Protein 5SBQ (pdb70)

Solvent-accessible surface area: 7557 Å² total; per-residue (Å²): 128,87,8,40,0,49,4,36,36,19,22,14,1,0,6,10,0,30,17,68,53,182,85,30,0,15,86,53,4,0,47,14,0,0,99,2,13,92,8,85,18,0,58,41,111,54,0,109,97,0,30,81,70,33,3,53,15,56,58,55,0,6,0,106,60,57,19,0,4,0,15,60,111,84,63,81,154,6,7,69,78,91,78,22,22,53,66,32,130,120,54,159,95,72,81,18,0,0,0,0,34,41,82,109,18,61,108,93,107,19,71,93,43,18,94,68,1,69,64,21,88,129,9,91,1,58,1,7,1,12,8,201,106,43,72,154,68,61,58,132,0,14,3,25,82,68,135,136,20,103

Organism: Mus musculus (NCBI:txid10090)

Radius of gyration: 14.44 Å; Cα contacts (8 Å, |Δi|>4): 409; chains: 1; bounding box: 29×42×36 Å

Structure (mmCIF, N/CA/C/O backbone):
data_5SBQ
#
_entry.id   5SBQ
#
_cell.length_a   30.731
_cell.length_b   81.136
_cell.length_c   31.840
_cell.angle_alpha   90.000
_cell.angle_beta   117.770
_cell.angle_gamma   90.000
#
_symmetry.space_group_name_H-M   'P 1 21 1'
#
loop_
_entity.id
_entity.type
_entity.pdbx_description
1 polymer 'CD44 antigen'
2 non-polymer "N-phenyl-N'-pyridin-3-ylurea"
3 non-polymer 'TRIETHYLENE GLYCOL'
4 non-polymer 'DIMETHYL SULFOXIDE'
5 water water
#
loop_
_atom_site.group_PDB
_atom_site.id
_atom_site.type_symbol
_atom_site.label_atom_id
_atom_site.label_alt_id
_atom_site.label_comp_id
_atom_site.label_asym_id
_atom_site.label_entity_id
_atom_site.label_seq_id
_atom_site.pdbx_PDB_ins_code
_atom_site.Cartn_x
_atom_site.Cartn_y
_atom_site.Cartn_z
_atom_site.occupancy
_atom_site.B_iso_or_equiv
_atom_site.auth_seq_id
_atom_site.auth_comp_id
_atom_site.auth_asym_id
_atom_site.auth_atom_id
_atom_site.pdbx_PDB_model_num
ATOM 1 N N . ASN A 1 2 ? 17.625 14.898 4.061 1.00 20.12 24 ASN A N 1
ATOM 2 C CA . ASN A 1 2 ? 16.219 14.769 4.462 1.00 17.93 24 ASN A CA 1
ATOM 3 C C . ASN A 1 2 ? 15.568 13.863 3.446 1.00 16.78 24 ASN A C 1
ATOM 4 O O . ASN A 1 2 ? 15.091 14.332 2.414 1.00 15.79 24 ASN A O 1
ATOM 9 N N . GLN A 1 3 ? 15.603 12.556 3.722 1.00 15.69 25 GLN A N 1
ATOM 10 C CA . GLN A 1 3 ? 15.189 11.541 2.771 1.00 14.45 25 GLN A CA 1
ATOM 11 C C . GLN A 1 3 ? 14.330 10.491 3.413 1.00 13.77 25 GLN A C 1
ATOM 12 O O . GLN A 1 3 ? 14.585 10.092 4.544 1.00 14.97 25 GLN A O 1
ATOM 18 N N . ILE A 1 4 ? 13.338 10.022 2.658 1.00 11.71 26 ILE A N 1
ATOM 19 C CA . ILE A 1 4 ? 12.490 8.912 3.054 1.00 11.05 26 ILE A CA 1
ATOM 20 C C . ILE A 1 4 ? 12.461 7.950 1.887 1.00 10.09 26 ILE A C 1
ATOM 21 O O . ILE A 1 4 ? 12.189 8.360 0.756 1.00 10.15 26 ILE A O 1
ATOM 26 N N . ASP A 1 5 ? 12.684 6.661 2.167 1.00 10.09 27 ASP A N 1
ATOM 27 C CA . ASP A 1 5 ? 12.536 5.592 1.182 1.00 9.73 27 ASP A CA 1
ATOM 28 C C . ASP A 1 5 ? 11.238 4.891 1.477 1.00 8.61 27 ASP A C 1
ATOM 29 O O . ASP A 1 5 ? 10.954 4.535 2.628 1.00 8.86 27 ASP A O 1
ATOM 34 N N . LEU A 1 6 ? 10.473 4.661 0.434 1.00 7.55 28 LEU A N 1
ATOM 35 C CA . LEU A 1 6 ? 9.197 3.957 0.528 1.00 7.19 28 LEU A CA 1
ATOM 36 C C . LEU A 1 6 ? 9.267 2.769 -0.419 1.00 6.75 28 LEU A C 1
ATOM 37 O O . LEU A 1 6 ? 9.181 2.936 -1.648 1.00 6.92 28 LEU A O 1
ATOM 42 N N . ASN A 1 7 ? 9.478 1.566 0.145 1.00 6.42 29 ASN A N 1
ATOM 43 C CA . ASN A 1 7 ? 9.476 0.360 -0.668 1.00 6.23 29 ASN A CA 1
ATOM 44 C C . ASN A 1 7 ? 8.053 -0.057 -0.856 1.00 5.89 29 ASN A C 1
ATOM 45 O O . ASN A 1 7 ? 7.303 -0.222 0.113 1.00 6.29 29 ASN A O 1
ATOM 50 N N . VAL A 1 8 ? 7.680 -0.280 -2.112 1.00 5.61 30 VAL A N 1
ATOM 51 C CA . VAL A 1 8 ? 6.305 -0.630 -2.467 1.00 5.82 30 VAL A CA 1
ATOM 52 C C . VAL A 1 8 ? 6.267 -1.940 -3.229 1.00 5.69 30 VAL A C 1
ATOM 53 O O . VAL A 1 8 ? 7.259 -2.329 -3.847 1.00 5.88 30 VAL A O 1
ATOM 57 N N . THR A 1 9 ? 5.103 -2.563 -3.248 1.00 5.88 31 THR A N 1
ATOM 58 C CA . THR A 1 9 ? 4.902 -3.817 -3.945 1.00 5.89 31 THR A CA 1
ATOM 59 C C . THR A 1 9 ? 3.993 -3.672 -5.135 1.00 5.85 31 THR A C 1
ATOM 60 O O . THR A 1 9 ? 3.385 -2.626 -5.389 1.00 5.76 31 THR A O 1
ATOM 64 N N . CYS A 1 10 ? 3.801 -4.806 -5.837 1.00 5.91 32 CYS A N 1
ATOM 65 C CA . CYS A 1 10 ? 2.669 -5.048 -6.715 1.00 5.86 32 CYS A CA 1
ATOM 66 C C . CYS A 1 10 ? 1.389 -4.608 -6.008 1.00 5.79 32 CYS A C 1
ATOM 67 O O . CYS A 1 10 ? 1.298 -4.675 -4.757 1.00 6.00 32 CYS A O 1
ATOM 70 N N . ARG A 1 11 ? 0.403 -4.240 -6.792 1.00 5.74 33 ARG A N 1
ATOM 71 C CA . ARG A 1 11 ? -0.940 -4.018 -6.304 1.00 5.92 33 ARG A CA 1
ATOM 72 C C . ARG A 1 11 ? -1.758 -5.239 -6.649 1.00 6.11 33 ARG A C 1
ATOM 73 O O . ARG A 1 11 ? -1.680 -5.748 -7.771 1.00 7.33 33 ARG A O 1
ATOM 81 N N . TYR A 1 12 ? -2.621 -5.662 -5.737 1.00 5.85 34 TYR A N 1
ATOM 82 C CA . TYR A 1 12 ? -3.541 -6.779 -5.947 1.00 5.94 34 TYR A CA 1
ATOM 83 C C . TYR A 1 12 ? -4.901 -6.271 -5.638 1.00 5.66 34 TYR A C 1
ATOM 84 O O . TYR A 1 12 ? -5.180 -5.867 -4.489 1.00 5.43 34 TYR A O 1
ATOM 93 N N . ALA A 1 13 ? -5.768 -6.163 -6.659 1.00 5.69 35 ALA A N 1
ATOM 94 C CA . ALA A 1 13 ? -7.071 -5.534 -6.447 1.00 5.60 35 ALA A CA 1
ATOM 95 C C . ALA A 1 13 ? -6.921 -4.175 -5.728 1.00 5.34 35 ALA A C 1
ATOM 96 O O . ALA A 1 13 ? -7.727 -3.824 -4.880 1.00 5.26 35 ALA A O 1
ATOM 98 N N . GLY A 1 14 ? -5.900 -3.432 -6.142 1.00 5.31 36 GLY A N 1
ATOM 99 C CA . GLY A 1 14 ? -5.636 -2.097 -5.623 1.00 5.46 36 GLY A CA 1
ATOM 100 C C . GLY A 1 14 ? -4.874 -2.018 -4.322 1.00 5.19 36 GLY A C 1
ATOM 101 O O . GLY A 1 14 ? -4.486 -0.915 -3.931 1.00 5.54 36 GLY A O 1
ATOM 102 N N . VAL A 1 15 ? -4.653 -3.143 -3.646 1.00 5.09 37 VAL A N 1
ATOM 103 C CA . VAL A 1 15 ? -3.968 -3.127 -2.364 1.00 5.23 37 VAL A CA 1
ATOM 104 C C . VAL A 1 15 ? -2.486 -3.360 -2.572 1.00 5.37 37 VAL A C 1
ATOM 105 O O . VAL A 1 15 ? -2.072 -4.272 -3.311 1.00 5.43 37 VAL A O 1
ATOM 109 N N . PHE A 1 16 ? -1.666 -2.583 -1.866 1.00 5.38 38 PHE A N 1
ATOM 110 C CA . PHE A 1 16 ? -0.236 -2.753 -1.916 1.00 5.32 38 PHE A CA 1
ATOM 111 C C . PHE A 1 16 ? 0.338 -2.482 -0.546 1.00 5.25 38 PHE A C 1
ATOM 112 O O . PHE A 1 16 ? -0.313 -1.920 0.345 1.00 5.58 38 PHE A O 1
ATOM 120 N N . HIS A 1 17 ? 1.589 -2.903 -0.368 1.00 5.25 39 HIS A N 1
ATOM 121 C CA . HIS A 1 17 ? 2.323 -2.758 0.880 1.00 5.51 39 HIS A CA 1
ATOM 122 C C . HIS A 1 17 ? 3.374 -1.663 0.693 1.00 5.60 39 HIS A C 1
ATOM 123 O O . HIS A 1 17 ? 4.052 -1.589 -0.342 1.00 5.65 39 HIS A O 1
ATOM 130 N N . VAL A 1 18 ? 3.579 -0.870 1.762 1.00 5.89 40 VAL A N 1
ATOM 131 C CA . VAL A 1 18 ? 4.569 0.189 1.787 1.00 6.44 40 VAL A CA 1
ATOM 132 C C . VAL A 1 18 ? 5.360 0.039 3.073 1.00 6.52 40 VAL A C 1
ATOM 133 O O . VAL A 1 18 ? 4.789 0.035 4.172 1.00 6.84 40 VAL A O 1
ATOM 137 N N . GLU A 1 19 ? 6.682 -0.063 2.933 1.00 6.93 41 GLU A N 1
ATOM 138 C CA . GLU A 1 19 ? 7.602 -0.127 4.037 1.00 7.58 41 GLU A CA 1
ATOM 139 C C . GLU A 1 19 ? 8.449 1.126 3.973 1.00 7.65 41 GLU A C 1
ATOM 140 O O . GLU A 1 19 ? 9.047 1.428 2.936 1.00 8.17 41 GLU A O 1
ATOM 146 N N . LYS A 1 20 ? 8.546 1.841 5.095 1.00 8.03 42 LYS A N 1
ATOM 147 C CA A LYS A 1 20 ? 9.295 3.089 5.146 0.65 8.33 42 LYS A CA 1
ATOM 148 C CA B LYS A 1 20 ? 9.305 3.076 5.129 0.35 8.40 42 LYS A CA 1
ATOM 149 C C . LYS A 1 20 ? 10.666 2.875 5.738 1.00 8.58 42 LYS A C 1
ATOM 150 O O . LYS A 1 20 ? 10.798 2.338 6.854 1.00 8.90 42 LYS A O 1
ATOM 161 N N . ASN A 1 21 ? 11.684 3.307 5.003 1.00 9.39 43 ASN A N 1
ATOM 162 C CA . ASN A 1 21 ? 13.055 3.277 5.489 1.00 10.38 43 ASN A CA 1
ATOM 163 C C . ASN A 1 21 ? 13.527 1.922 5.950 1.00 10.63 43 ASN A C 1
ATOM 164 O O . ASN A 1 21 ? 14.376 1.825 6.821 1.00 11.89 43 ASN A O 1
ATOM 169 N N . GLY A 1 22 ? 13.031 0.879 5.322 1.00 10.84 44 GLY A N 1
ATOM 170 C CA . GLY A 1 22 ? 13.491 -0.477 5.576 1.00 11.46 44 GLY A CA 1
ATOM 171 C C . GLY A 1 22 ? 13.328 -0.969 7.002 1.00 11.15 44 GLY A C 1
ATOM 172 O O . GLY A 1 22 ? 14.015 -1.906 7.420 1.00 12.38 44 GLY A O 1
ATOM 173 N N . ARG A 1 23 ? 12.397 -0.384 7.758 1.00 10.74 45 ARG A N 1
ATOM 174 C CA . ARG A 1 23 ? 12.147 -0.764 9.155 1.00 10.76 45 ARG A CA 1
ATOM 175 C C . ARG A 1 23 ? 10.692 -0.548 9.437 1.00 9.51 45 ARG A C 1
ATOM 176 O O . ARG A 1 23 ? 10.074 0.298 8.796 1.00 9.31 45 ARG A O 1
ATOM 184 N N . TYR A 1 24 ? 10.129 -1.234 10.443 1.00 8.33 46 TYR A N 1
ATOM 185 C CA . TYR A 1 24 ? 8.778 -0.899 10.929 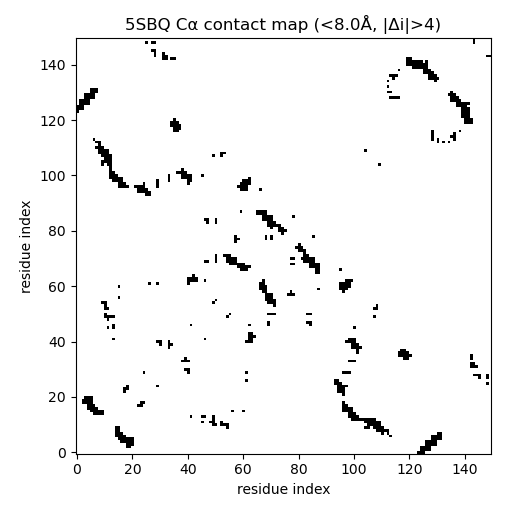1.00 7.94 46 TYR A CA 1
ATOM 186 C C . TYR A 1 24 ? 8.860 0.501 11.522 1.00 8.28 46 TYR A C 1
ATOM 187 O O . TYR A 1 24 ? 9.606 0.700 12.494 1.00 10.04 46 TYR A O 1
ATOM 196 N N . SER A 1 25 ? 8.253 1.475 10.880 1.00 8.13 47 SER A N 1
ATOM 197 C CA . SER A 1 25 ? 8.491 2.860 11.295 1.00 8.08 47 SER A CA 1
ATOM 198 C C . SER A 1 25 ? 7.352 3.789 11.074 1.00 7.49 47 SER A C 1
ATOM 199 O O . SER A 1 25 ? 7.537 4.997 11.146 1.00 7.54 47 SER A O 1
ATOM 202 N N . ILE A 1 26 ? 6.154 3.252 10.765 1.00 7.03 48 ILE A N 1
ATOM 203 C CA . ILE A 1 26 ? 5.021 4.088 10.437 1.00 7.32 48 ILE A CA 1
ATOM 204 C C . ILE A 1 26 ? 4.000 4.019 11.556 1.00 7.06 48 ILE A C 1
ATOM 205 O O . ILE A 1 26 ? 3.667 2.924 11.996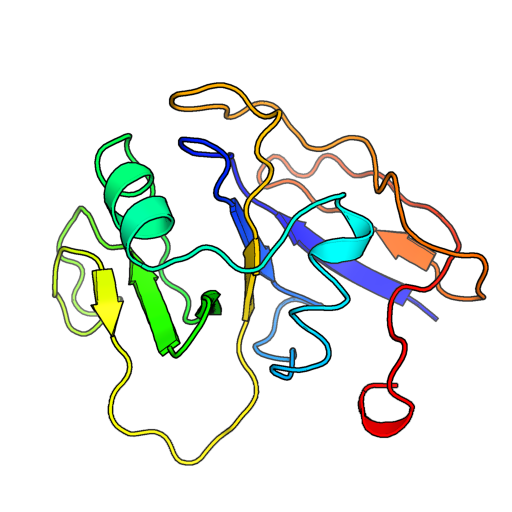 1.00 6.96 48 ILE A O 1
ATOM 210 N N . SER A 1 27 ? 3.502 5.157 12.009 1.00 7.45 49 SER A N 1
ATOM 211 C CA . SER A 1 27 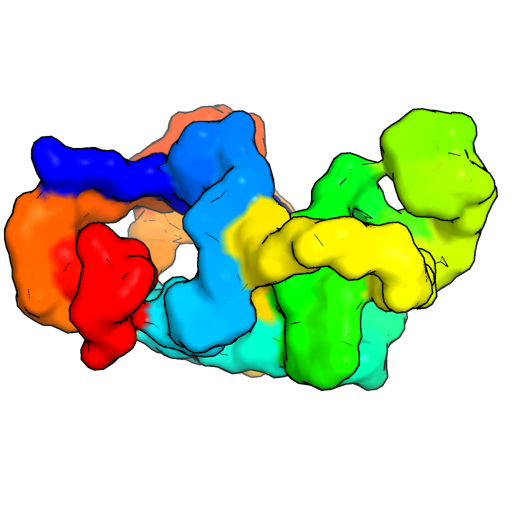? 2.410 5.181 12.958 1.00 7.79 49 SER A CA 1
ATOM 212 C C . SER A 1 27 ? 1.096 5.087 12.227 1.00 7.73 49 SER A C 1
ATOM 213 O O . SER A 1 27 ? 1.050 5.328 11.023 1.00 7.69 49 SER A O 1
ATOM 216 N N . ARG A 1 28 ? -0.019 4.830 12.935 1.00 8.37 50 ARG A N 1
ATOM 217 C CA . ARG A 1 28 ? -1.308 4.780 12.252 1.00 8.84 50 ARG A CA 1
ATOM 218 C C . ARG A 1 28 ? -1.649 6.110 11.572 1.00 9.18 50 ARG A C 1
ATOM 219 O O . ARG A 1 28 ? -2.149 6.098 10.448 1.00 9.47 50 ARG A O 1
ATOM 227 N N . THR A 1 29 ? -1.353 7.243 12.227 1.00 9.53 51 THR A N 1
ATOM 228 C CA . THR A 1 29 ? -1.637 8.543 11.578 1.00 9.99 51 THR A CA 1
ATOM 229 C C . THR A 1 29 ? -0.786 8.756 10.374 1.00 9.45 51 THR A C 1
ATOM 230 O O . THR A 1 29 ? -1.291 9.222 9.348 1.00 9.82 51 THR A O 1
ATOM 234 N N . GLU A 1 30 ? 0.484 8.392 10.454 1.00 8.90 52 GLU A N 1
ATOM 235 C CA A GLU A 1 30 ? 1.372 8.542 9.293 0.60 8.75 52 GLU A CA 1
ATOM 236 C CA B GLU A 1 30 ? 1.351 8.549 9.305 0.40 8.80 52 GLU A CA 1
ATOM 237 C C . GLU A 1 30 ? 0.915 7.647 8.163 1.00 8.59 52 GLU A C 1
ATOM 238 O O . GLU A 1 30 ? 1.008 8.031 7.003 1.00 9.07 52 GLU A O 1
ATOM 249 N N . ALA A 1 31 ? 0.426 6.454 8.481 1.00 8.31 53 ALA A N 1
ATOM 250 C CA . ALA A 1 31 ? -0.016 5.515 7.475 1.00 7.98 53 ALA A CA 1
ATOM 251 C C . ALA A 1 31 ? -1.138 6.076 6.645 1.00 7.75 53 ALA A C 1
ATOM 252 O O . ALA A 1 31 ? -1.107 5.992 5.416 1.00 7.59 53 ALA A O 1
ATOM 254 N N . ALA A 1 32 ? -2.129 6.685 7.296 1.00 8.10 54 ALA A N 1
ATOM 255 C CA . ALA A 1 32 ? -3.236 7.270 6.546 1.00 8.29 54 ALA A CA 1
ATOM 256 C C . ALA A 1 32 ? -2.736 8.387 5.629 1.00 8.20 54 ALA A C 1
ATOM 257 O O . ALA A 1 32 ? -3.152 8.483 4.482 1.00 8.40 54 ALA A O 1
ATOM 259 N N . ASP A 1 33 ? -1.827 9.206 6.139 1.00 8.23 55 ASP A N 1
ATOM 260 C CA . ASP A 1 33 ? -1.271 10.291 5.335 1.00 8.08 55 ASP A CA 1
ATOM 261 C C . ASP A 1 33 ? -0.440 9.765 4.182 1.00 7.54 55 ASP A C 1
ATOM 262 O O . ASP A 1 33 ? -0.479 10.308 3.077 1.00 7.58 55 ASP A O 1
ATOM 267 N N . LEU A 1 34 ? 0.306 8.695 4.420 1.00 7.17 56 LEU A N 1
ATOM 268 C CA A LEU A 1 34 ? 1.134 8.103 3.385 0.55 7.15 56 LEU A CA 1
ATOM 269 C CA B LEU A 1 34 ? 1.148 8.083 3.395 0.45 7.21 56 LEU A CA 1
ATOM 270 C C . LEU A 1 34 ? 0.269 7.548 2.273 1.00 7.00 56 LEU A C 1
ATOM 271 O O . LEU A 1 34 ? 0.499 7.841 1.099 1.00 6.84 56 LEU A O 1
ATOM 280 N N . CYS A 1 35 ? -0.790 6.798 2.634 1.00 6.85 57 CYS A N 1
ATOM 281 C CA . CYS A 1 35 ? -1.671 6.292 1.584 1.00 7.09 57 CYS A CA 1
ATOM 282 C C . CYS A 1 35 ? -2.302 7.439 0.822 1.00 7.32 57 CYS A C 1
ATOM 283 O O . CYS A 1 35 ? -2.419 7.365 -0.395 1.00 7.17 57 CYS A O 1
ATOM 286 N N . GLN A 1 36 ? -2.662 8.518 1.510 1.00 7.98 58 GLN A N 1
ATOM 287 C CA . GLN A 1 36 ? -3.256 9.675 0.821 1.00 8.62 58 GLN A CA 1
ATOM 288 C C . GLN A 1 36 ? -2.320 10.254 -0.228 1.00 8.27 58 GLN A C 1
ATOM 289 O O . GLN A 1 36 ? -2.785 10.668 -1.287 1.00 8.32 58 GLN A O 1
ATOM 295 N N . ALA A 1 37 ? -1.007 10.190 0.010 1.00 8.02 59 ALA A N 1
ATOM 296 C CA . ALA A 1 37 ? -0.043 10.666 -0.987 1.00 8.26 59 ALA A CA 1
ATOM 297 C C . ALA A 1 37 ? -0.045 9.824 -2.259 1.00 8.04 59 ALA A C 1
ATOM 298 O O . ALA A 1 37 ? 0.353 10.289 -3.330 1.00 8.03 59 ALA A O 1
ATOM 300 N N . PHE A 1 38 ? -0.501 8.566 -2.152 1.00 7.86 60 PHE A N 1
ATOM 301 C CA . PHE A 1 38 ? -0.692 7.694 -3.313 1.00 8.30 60 PHE A CA 1
ATOM 302 C C . PHE A 1 38 ? -2.150 7.736 -3.796 1.00 8.30 60 PHE A C 1
ATOM 303 O O . PHE A 1 38 ? -2.594 6.805 -4.480 1.00 8.40 60 PHE A O 1
ATOM 311 N N . ASN A 1 39 ? -2.927 8.773 -3.429 1.00 8.75 61 ASN A N 1
ATOM 312 C CA . ASN A 1 39 ? -4.360 8.828 -3.771 1.00 9.19 61 ASN A CA 1
ATOM 313 C C . ASN A 1 39 ? -5.078 7.541 -3.331 1.00 8.75 61 ASN A C 1
ATOM 314 O O . ASN A 1 39 ? -5.931 7.008 -4.039 1.00 9.91 61 ASN A O 1
ATOM 319 N N . SER A 1 40 ? -4.663 7.035 -2.169 1.00 7.87 62 SER A N 1
ATOM 320 C CA . SER A 1 40 ? -5.090 5.767 -1.639 1.00 7.59 62 SER A CA 1
ATOM 321 C C . SER A 1 40 ? -5.556 5.913 -0.215 1.00 7.53 62 SER A C 1
ATOM 322 O O . SER A 1 40 ? -5.396 6.964 0.412 1.00 8.05 62 SER A O 1
ATOM 325 N N . THR A 1 41 ? -6.165 4.851 0.286 1.00 7.24 63 THR A N 1
ATOM 326 C CA . THR A 1 41 ? -6.651 4.816 1.650 1.00 7.47 63 THR A CA 1
ATOM 327 C C . THR A 1 41 ? -6.149 3.574 2.316 1.00 7.24 63 THR A C 1
ATOM 328 O O . THR A 1 41 ? -5.685 2.632 1.659 1.00 7.60 63 THR A O 1
ATOM 332 N N . LEU A 1 42 ? -6.262 3.499 3.653 1.00 7.13 64 LEU A N 1
ATOM 333 C CA A LEU A 1 42 ? -5.952 2.236 4.319 0.70 7.03 64 LEU A CA 1
ATOM 334 C CA B LEU A 1 42 ? -5.969 2.247 4.354 0.30 6.95 64 LEU A CA 1
ATOM 335 C C . LEU A 1 42 ? -7.020 1.233 3.874 1.00 6.82 64 LEU A C 1
ATOM 336 O O . LEU A 1 42 ? -8.202 1.554 3.874 1.00 7.09 64 LEU A O 1
ATOM 345 N N . PRO A 1 43 ? -6.624 0.032 3.439 1.00 6.35 65 PRO A N 1
ATOM 346 C CA . PRO A 1 43 ? -7.622 -0.939 2.978 1.00 6.29 65 PRO A CA 1
ATOM 347 C C . PRO A 1 43 ? -8.592 -1.316 4.059 1.00 6.13 65 PRO A C 1
ATOM 348 O O . PRO A 1 43 ? -8.195 -1.414 5.229 1.00 6.50 65 PRO A O 1
ATOM 352 N N . THR A 1 44 ? -9.825 -1.603 3.683 1.00 6.13 66 THR A N 1
ATOM 353 C CA . THR A 1 44 ? -10.723 -2.271 4.608 1.00 6.35 66 THR A CA 1
ATOM 354 C C . THR A 1 44 ? -10.304 -3.732 4.663 1.00 6.22 66 THR A C 1
ATOM 355 O O . THR A 1 44 ? -9.559 -4.241 3.794 1.00 6.04 66 THR A O 1
ATOM 359 N N . MET A 1 45 ? -10.800 -4.455 5.673 1.00 6.45 67 MET A N 1
ATOM 360 C CA . MET A 1 45 ? -10.558 -5.882 5.756 1.00 6.76 67 MET A CA 1
ATOM 361 C C . MET A 1 45 ? -11.101 -6.579 4.510 1.00 6.68 67 MET A C 1
ATOM 362 O O . MET A 1 45 ? -10.428 -7.443 3.969 1.00 6.62 67 MET A O 1
ATOM 367 N N . ASP A 1 46 ? -12.291 -6.187 4.039 1.00 6.83 68 ASP A N 1
ATOM 368 C CA . ASP A 1 46 ? -12.831 -6.812 2.829 1.00 7.24 68 ASP A CA 1
ATOM 369 C C . ASP A 1 46 ? -11.928 -6.565 1.622 1.00 6.57 68 ASP A C 1
ATOM 370 O O . ASP A 1 46 ? -11.681 -7.479 0.817 1.00 6.56 68 ASP A O 1
ATOM 375 N N . GLN A 1 47 ? -11.405 -5.343 1.484 1.00 6.21 69 GLN A N 1
ATOM 376 C CA . GLN A 1 47 ? -10.497 -5.053 0.370 1.00 5.75 69 GLN A CA 1
ATOM 377 C C . GLN A 1 47 ? -9.243 -5.912 0.462 1.00 5.46 69 GLN A C 1
ATOM 378 O O . GLN A 1 47 ? -8.778 -6.445 -0.542 1.00 5.49 69 GLN A O 1
ATOM 384 N N . MET A 1 48 ? -8.704 -6.060 1.671 1.00 5.43 70 MET A N 1
ATOM 385 C CA . MET A 1 48 ? -7.501 -6.856 1.870 1.00 5.59 70 MET A CA 1
ATOM 386 C C . MET A 1 48 ? -7.793 -8.320 1.575 1.00 5.66 70 MET A C 1
ATOM 387 O O . MET A 1 48 ? -6.968 -8.998 0.973 1.00 5.72 70 MET A O 1
ATOM 392 N N . LYS A 1 49 ? -8.945 -8.826 2.028 1.00 5.85 71 LYS A N 1
ATOM 393 C CA . LYS A 1 49 ? -9.285 -10.228 1.732 1.00 6.19 71 LYS A CA 1
ATOM 394 C C . LYS A 1 49 ? -9.384 -10.463 0.228 1.00 6.02 71 LYS A C 1
ATOM 395 O O . LYS A 1 49 ? -8.917 -11.498 -0.266 1.00 5.95 71 LYS A O 1
ATOM 401 N N . LEU A 1 50 ? -9.942 -9.503 -0.512 1.00 5.97 72 LEU A N 1
ATOM 402 C CA . LEU A 1 50 ? -10.012 -9.687 -1.956 1.00 6.11 72 LEU A CA 1
ATOM 403 C C . LEU A 1 50 ? -8.623 -9.678 -2.563 1.00 5.99 72 LEU A C 1
ATOM 404 O O . LEU A 1 50 ? -8.295 -10.515 -3.419 1.00 6.12 72 LEU A O 1
ATOM 409 N N . ALA A 1 51 ? -7.758 -8.765 -2.082 1.00 5.70 73 ALA A N 1
ATOM 410 C CA . ALA A 1 51 ? -6.378 -8.716 -2.590 1.00 5.87 73 ALA A CA 1
ATOM 411 C C . ALA A 1 51 ? -5.662 -10.038 -2.350 1.00 6.02 73 ALA A C 1
ATOM 412 O O . ALA A 1 51 ? -4.972 -10.567 -3.231 1.00 5.94 73 ALA A O 1
ATOM 414 N N . LEU A 1 52 ? -5.803 -10.590 -1.137 1.00 6.19 74 LEU A N 1
ATOM 415 C CA A LEU A 1 52 ? -5.240 -11.887 -0.787 0.60 6.32 74 LEU A CA 1
ATOM 416 C CA B LEU A 1 52 ? -5.203 -11.882 -0.826 0.40 6.49 74 LEU A CA 1
ATOM 417 C C . LEU A 1 52 ? -5.690 -12.948 -1.802 1.00 6.42 74 LEU A C 1
ATOM 418 O O . LEU A 1 52 ? -4.880 -13.719 -2.318 1.00 6.58 74 LEU A O 1
ATOM 427 N N . SER A 1 53 ? -6.986 -12.933 -2.109 1.00 6.66 75 SER A N 1
ATOM 428 C CA . SER A 1 53 ? -7.522 -13.932 -3.043 1.00 7.28 75 SER A CA 1
ATOM 429 C C . SER A 1 53 ? -6.947 -13.826 -4.440 1.00 7.52 75 SER A C 1
ATOM 430 O O . SER A 1 53 ? -7.006 -14.802 -5.195 1.00 8.52 75 SER A O 1
ATOM 433 N N . LYS A 1 54 ? -6.459 -12.643 -4.801 1.00 7.46 76 LYS A N 1
ATOM 434 C CA . LYS A 1 54 ? -5.856 -12.419 -6.109 1.00 7.74 76 LYS A CA 1
ATOM 435 C C . LYS A 1 54 ? -4.363 -12.751 -6.139 1.00 7.49 76 LYS A C 1
ATOM 436 O O . LYS A 1 54 ? -3.740 -12.636 -7.197 1.00 7.98 76 LYS A O 1
ATOM 442 N N . GLY A 1 55 ? -3.769 -13.083 -4.993 1.00 7.34 77 GLY A N 1
ATOM 443 C CA . GLY A 1 55 ? -2.364 -13.468 -4.966 1.00 7.37 77 GLY A CA 1
ATOM 444 C C . GLY A 1 55 ? -1.479 -12.651 -4.048 1.00 7.06 77 GLY A C 1
ATOM 445 O O . GLY A 1 55 ? -0.271 -12.834 -4.058 1.00 7.66 77 GLY A O 1
ATOM 446 N N . PHE A 1 56 ? -2.037 -11.740 -3.241 1.00 6.77 78 PHE A N 1
ATOM 447 C CA . PHE A 1 56 ? -1.230 -10.885 -2.374 1.00 6.53 78 PHE A CA 1
ATOM 448 C C . PHE A 1 56 ? -0.819 -11.576 -1.097 1.00 6.29 78 PHE A C 1
ATOM 449 O O . PHE A 1 56 ? -1.670 -12.006 -0.312 1.00 6.39 78 PHE A O 1
ATOM 457 N N . GLU A 1 57 ? 0.482 -11.582 -0.829 1.00 6.52 79 GLU A N 1
ATOM 458 C CA . GLU A 1 57 ? 0.989 -11.969 0.469 1.00 6.66 79 GLU A CA 1
ATOM 459 C C . GLU A 1 57 ? 2.239 -11.200 0.747 1.00 6.38 79 GLU A C 1
ATOM 460 O O . GLU A 1 57 ? 2.971 -10.799 -0.147 1.00 6.66 79 GLU A O 1
ATOM 466 N N . THR A 1 58 ? 2.471 -10.930 2.028 1.00 6.12 80 THR A N 1
ATOM 467 C CA . THR A 1 58 ? 3.719 -10.329 2.480 1.00 6.10 80 THR A CA 1
ATOM 468 C C . THR A 1 58 ? 4.189 -11.097 3.714 1.00 6.13 80 THR A C 1
ATOM 469 O O . THR A 1 58 ? 3.477 -11.955 4.239 1.00 6.10 80 THR A O 1
ATOM 473 N N . CYS A 1 59 ? 5.356 -10.715 4.230 1.00 6.43 81 CYS A N 1
ATOM 474 C CA . CYS A 1 59 ? 5.827 -11.215 5.489 1.00 6.92 81 CYS A CA 1
ATOM 475 C C . CYS A 1 59 ? 6.077 -10.072 6.466 1.00 7.00 81 CYS A C 1
ATOM 476 O O . CYS A 1 59 ? 6.998 -10.112 7.260 1.00 7.73 81 CYS A O 1
ATOM 479 N N . ARG A 1 60 ? 5.228 -9.051 6.407 1.00 6.82 82 ARG A N 1
ATOM 480 C CA . ARG A 1 60 ? 5.388 -7.861 7.220 1.00 6.86 82 ARG A CA 1
ATOM 481 C C . ARG A 1 60 ? 4.064 -7.359 7.747 1.00 6.43 82 ARG A C 1
ATOM 482 O O . ARG A 1 60 ? 3.070 -7.315 7.022 1.00 6.85 82 ARG A O 1
ATOM 490 N N . TYR A 1 61 ? 4.076 -6.970 9.025 1.00 6.11 83 TYR A N 1
ATOM 491 C CA . TYR A 1 61 ? 2.906 -6.359 9.619 1.00 6.16 83 TYR A CA 1
ATOM 492 C C . TYR A 1 61 ? 2.676 -4.984 9.022 1.00 5.79 83 TYR A C 1
ATOM 493 O O . TYR A 1 61 ? 3.605 -4.179 8.916 1.00 6.18 83 TYR A O 1
ATOM 502 N N . GLY A 1 62 ? 1.419 -4.696 8.729 1.00 5.57 84 GLY A N 1
ATOM 503 C CA . GLY A 1 62 ? 1.089 -3.361 8.266 1.00 5.49 84 GLY A CA 1
ATOM 504 C C . GLY A 1 62 ? -0.324 -2.994 8.597 1.00 5.42 84 GLY A C 1
ATOM 505 O O . GLY A 1 62 ? -1.209 -3.861 8.706 1.00 5.37 84 GLY A O 1
ATOM 506 N N . PHE A 1 63 ? -0.565 -1.687 8.705 1.00 5.34 85 PHE A N 1
ATOM 507 C CA . PHE A 1 63 ? -1.916 -1.226 8.980 1.00 5.65 85 PHE A CA 1
ATOM 508 C C . PHE A 1 63 ? -2.852 -1.485 7.811 1.00 5.62 85 PHE A C 1
ATOM 509 O O . PHE A 1 63 ? -2.521 -1.281 6.638 1.00 5.56 85 PHE A O 1
ATOM 517 N N . ILE A 1 64 ? -4.065 -1.845 8.183 1.00 5.68 86 ILE A N 1
ATOM 518 C CA . ILE A 1 64 ? -5.230 -1.667 7.364 1.00 5.94 86 ILE A CA 1
ATOM 519 C C . ILE A 1 64 ? -6.178 -0.816 8.227 1.00 6.17 86 ILE A C 1
ATOM 520 O O . ILE A 1 64 ? -5.810 -0.410 9.356 1.00 6.43 86 ILE A O 1
ATOM 525 N N . GLU A 1 65 ? -7.376 -0.532 7.744 1.00 6.76 87 GLU A N 1
ATOM 526 C CA A GLU A 1 65 ? -8.370 0.152 8.545 0.50 7.15 87 GLU A CA 1
ATOM 527 C CA B GLU A 1 65 ? -8.330 0.169 8.580 0.50 7.15 87 GLU A CA 1
ATOM 528 C C . GLU A 1 65 ? -8.733 -0.769 9.728 1.00 7.25 87 GLU A C 1
ATOM 529 O O . GLU A 1 65 ? -9.184 -1.882 9.490 1.00 8.24 87 GLU A O 1
ATOM 540 N N . GLY A 1 66 ? -8.478 -0.344 10.942 1.00 7.13 88 GLY A N 1
ATOM 541 C CA . GLY A 1 66 ? -8.893 -1.057 12.129 1.00 6.74 88 GLY A CA 1
ATOM 542 C C . GLY A 1 66 ? -7.969 -2.088 12.689 1.00 6.10 88 GLY A C 1
ATOM 543 O O . GLY A 1 66 ? -8.140 -2.449 13.850 1.00 6.37 88 GLY A O 1
ATOM 544 N N . ASN A 1 67 ? -7.014 -2.583 11.928 1.00 5.78 89 ASN A N 1
ATOM 545 C CA . ASN A 1 67 ? -6.142 -3.638 12.421 1.00 5.57 89 ASN A CA 1
ATOM 546 C C . ASN A 1 67 ? -4.775 -3.547 11.799 1.00 5.46 89 ASN A C 1
ATOM 547 O O . ASN A 1 67 ? -4.563 -2.752 10.868 1.00 5.53 89 ASN A O 1
ATOM 552 N N . VAL A 1 68 ? -3.845 -4.340 12.332 1.00 5.39 90 VAL A N 1
ATOM 553 C CA . VAL A 1 68 ? -2.525 -4.545 11.781 1.00 5.44 90 VAL A CA 1
ATOM 554 C C . VAL A 1 68 ? -2.471 -6.000 11.362 1.00 5.40 90 VAL A C 1
ATOM 555 O O . VAL A 1 68 ? -2.843 -6.882 12.138 1.00 5.74 90 VAL A O 1
ATOM 559 N N . VAL A 1 69 ? -2.090 -6.261 10.096 1.00 5.39 91 VAL A N 1
ATOM 560 C CA . VAL A 1 69 ? -2.244 -7.584 9.527 1.00 5.50 91 VAL A CA 1
ATOM 561 C C . VAL A 1 69 ? -1.061 -7.980 8.688 1.00 5.52 91 VAL A C 1
ATOM 562 O O . VAL A 1 69 ? -0.200 -7.170 8.327 1.00 5.41 91 VAL A O 1
ATOM 566 N N . ILE A 1 70 ? -1.033 -9.265 8.349 1.00 5.73 92 ILE A N 1
ATOM 567 C CA . ILE A 1 70 ? -0.144 -9.844 7.378 1.00 5.94 92 ILE A CA 1
ATOM 568 C C . ILE A 1 70 ? -0.979 -10.731 6.468 1.00 5.94 92 ILE A C 1
ATOM 569 O O . ILE A 1 70 ? -1.492 -11.744 6.947 1.00 6.01 92 ILE A O 1
ATOM 574 N N . PRO A 1 71 ? -1.151 -10.425 5.173 1.00 6.01 93 PRO A N 1
ATOM 575 C CA . PRO A 1 71 ? -1.832 -11.370 4.276 1.00 6.02 93 PRO A CA 1
ATOM 576 C C . PRO A 1 71 ? -0.882 -12.520 3.963 1.00 6.04 93 PRO A C 1
ATOM 577 O O . PRO A 1 71 ? 0.253 -12.299 3.547 1.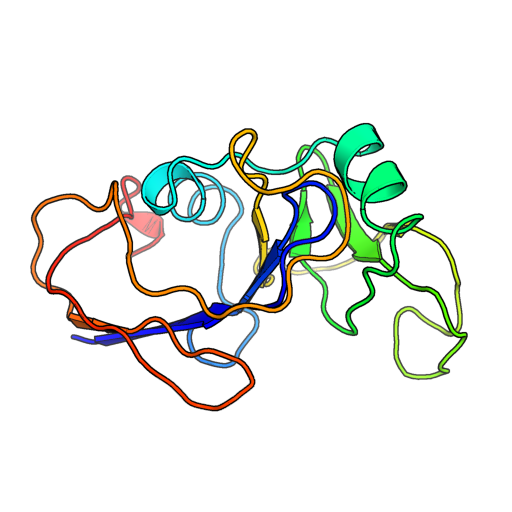00 5.92 93 PRO A O 1
ATOM 581 N N . ARG A 1 72 ? -1.377 -13.756 4.109 1.00 6.33 94 ARG A N 1
ATOM 582 C CA . ARG A 1 72 ? -0.583 -14.937 3.868 1.00 6.89 94 ARG A CA 1
ATOM 583 C C . ARG A 1 72 ? -1.299 -15.920 2.979 1.00 7.09 94 ARG A C 1
ATOM 584 O O . ARG A 1 72 ? -2.444 -16.281 3.218 1.00 7.44 94 ARG A O 1
ATOM 592 N N . ILE A 1 73 ? -0.586 -16.391 1.984 1.00 7.38 95 ILE A N 1
ATOM 593 C CA . ILE A 1 73 ? -1.092 -17.447 1.110 1.00 8.13 95 ILE A CA 1
ATOM 594 C C . ILE A 1 73 ? -0.421 -18.752 1.479 1.00 8.61 95 ILE A C 1
ATOM 595 O O . ILE A 1 73 ? -1.101 -19.759 1.684 1.00 9.29 95 ILE A O 1
ATOM 600 N N . HIS A 1 74 ? 0.909 -18.762 1.508 1.00 9.62 96 HIS A N 1
ATOM 601 C CA . HIS A 1 74 ? 1.656 -19.985 1.749 1.00 10.86 96 HIS A CA 1
ATOM 602 C C . HIS A 1 74 ? 2.113 -20.029 3.183 1.00 11.70 96 HIS A C 1
ATOM 603 O O . HIS A 1 74 ? 2.753 -19.088 3.657 1.00 13.50 96 HIS A O 1
ATOM 610 N N . PRO A 1 75 ? 1.853 -21.125 3.915 1.00 11.68 97 PRO A N 1
ATOM 611 C CA . PRO A 1 75 ? 2.345 -21.200 5.298 1.00 12.39 97 PRO A CA 1
ATOM 612 C C . PRO A 1 75 ? 3.866 -21.084 5.353 1.00 12.94 97 PRO A C 1
ATOM 613 O O . PRO A 1 75 ? 4.598 -21.778 4.632 1.00 14.85 97 PRO A O 1
ATOM 617 N N . ASN A 1 76 ? 4.346 -20.200 6.204 1.00 13.19 98 ASN A N 1
ATOM 618 C CA . ASN A 1 76 ? 5.777 -20.044 6.427 1.00 13.80 98 ASN A CA 1
ATOM 619 C C . ASN A 1 76 ? 5.930 -19.810 7.923 1.00 13.72 98 ASN A C 1
ATOM 620 O O . ASN A 1 76 ? 5.289 -18.904 8.463 1.00 13.15 98 ASN A O 1
ATOM 625 N N . ALA A 1 77 ? 6.754 -20.624 8.600 1.00 14.25 99 ALA A N 1
ATOM 626 C CA . ALA A 1 77 ? 6.903 -20.532 10.044 1.00 14.45 99 ALA A CA 1
ATOM 627 C C . ALA A 1 77 ? 7.335 -19.170 10.560 1.00 14.42 99 ALA A C 1
ATOM 628 O O . ALA A 1 77 ? 7.014 -18.828 11.699 1.00 15.59 99 ALA A O 1
ATOM 630 N N . ILE A 1 78 ? 8.063 -18.400 9.745 1.00 14.29 100 ILE A N 1
ATOM 631 C CA . ILE A 1 78 ? 8.539 -17.083 10.177 1.00 14.25 100 ILE A CA 1
ATOM 632 C C . ILE A 1 78 ? 7.672 -15.928 9.662 1.00 13.17 100 ILE A C 1
ATOM 633 O O . ILE A 1 78 ? 8.038 -14.772 9.854 1.00 13.28 100 ILE A O 1
ATOM 638 N N . CYS A 1 79 ? 6.517 -16.224 9.060 1.00 11.75 101 CYS A N 1
ATOM 639 C CA . CYS A 1 79 ? 5.599 -15.203 8.611 1.00 11.14 101 CYS A CA 1
ATOM 640 C C . CYS A 1 79 ? 4.259 -15.484 9.214 1.00 11.02 101 CYS A C 1
ATOM 641 O O . CYS A 1 79 ? 3.597 -16.447 8.831 1.00 12.18 101 CYS A O 1
ATOM 644 N N . ALA A 1 80 ? 3.825 -14.661 10.161 1.00 11.00 102 ALA A N 1
ATOM 645 C CA . ALA A 1 80 ? 2.511 -14.809 10.789 1.00 11.73 102 ALA A CA 1
ATOM 646 C C . ALA A 1 80 ? 2.317 -16.181 11.418 1.00 12.58 102 ALA A C 1
ATOM 647 O O . ALA A 1 80 ? 1.253 -16.780 11.336 1.00 12.94 102 ALA A O 1
ATOM 649 N N . ALA A 1 81 ? 3.374 -16.692 12.037 1.00 13.83 103 ALA A N 1
ATOM 650 C CA . ALA A 1 81 ? 3.316 -17.959 12.761 1.00 14.08 103 ALA A CA 1
ATOM 651 C C . ALA A 1 81 ? 2.696 -19.116 11.956 1.00 14.30 103 ALA A C 1
ATOM 652 O O . ALA A 1 81 ? 1.882 -19.877 12.471 1.00 15.10 103 ALA A O 1
ATOM 654 N N . ASN A 1 82 ? 3.066 -19.217 10.681 1.00 14.00 104 ASN A N 1
ATOM 655 C CA . ASN A 1 82 ? 2.611 -20.272 9.781 1.00 13.73 104 ASN A CA 1
ATOM 656 C C . ASN A 1 82 ? 1.132 -20.211 9.374 1.00 13.01 104 ASN A C 1
ATOM 657 O O . ASN A 1 82 ? 0.619 -21.148 8.742 1.00 13.47 104 ASN A O 1
ATOM 662 N N . HIS A 1 83 ? 0.449 -19.118 9.700 1.00 12.19 105 HIS A N 1
ATOM 663 C CA . HIS A 1 83 ? -0.952 -18.981 9.326 1.00 11.74 105 HIS A CA 1
ATOM 664 C C . HIS A 1 83 ? -1.124 -18.617 7.873 1.00 10.66 105 HIS A C 1
ATOM 665 O O . HIS A 1 83 ? -0.195 -18.139 7.208 1.00 10.38 105 HIS A O 1
ATOM 672 N N . THR A 1 84 ? -2.329 -18.881 7.371 1.00 9.61 106 THR A N 1
ATOM 673 C CA . THR A 1 84 ? -2.757 -18.414 6.065 1.00 9.00 106 THR A CA 1
ATOM 674 C C . THR A 1 84 ? -3.953 -17.503 6.277 1.00 8.59 106 THR A C 1
ATOM 675 O O . THR A 1 84 ? -4.568 -17.480 7.349 1.00 9.20 106 THR A O 1
ATOM 679 N N . GLY A 1 85 ? -4.307 -16.770 5.230 1.00 7.84 107 GLY A N 1
ATOM 680 C CA . GLY A 1 85 ? -5.398 -15.824 5.303 1.00 7.42 107 GLY A CA 1
ATOM 681 C C . GLY A 1 85 ? -4.874 -14.471 5.739 1.00 6.90 107 GLY A C 1
ATOM 682 O O . GLY A 1 85 ? -3.658 -14.230 5.771 1.00 7.00 107 GLY A O 1
ATOM 683 N N . VAL A 1 86 ? -5.786 -13.548 6.037 1.00 6.68 108 VAL A N 1
ATOM 684 C CA . VAL A 1 86 ? -5.388 -12.256 6.567 1.00 6.81 108 VAL A CA 1
ATOM 685 C C . VAL A 1 86 ? -5.130 -12.457 8.043 1.00 6.85 108 VAL A C 1
ATOM 686 O O . VAL A 1 86 ? -6.068 -12.536 8.830 1.00 8.41 108 VAL A O 1
ATOM 690 N N . TYR A 1 87 ? -3.856 -12.582 8.414 1.00 6.81 109 TYR A N 1
ATOM 691 C CA . TYR A 1 87 ? -3.477 -12.790 9.794 1.00 6.98 109 TYR A CA 1
ATOM 692 C C . TYR A 1 87 ? -3.556 -11.470 10.525 1.00 6.58 109 TYR A C 1
ATOM 693 O O . TYR A 1 87 ? -2.941 -10.479 10.129 1.00 6.68 109 TYR A O 1
ATOM 702 N N . ILE A 1 88 ? -4.281 -11.473 11.640 1.00 6.50 110 ILE A N 1
ATOM 703 C CA . ILE A 1 88 ? -4.465 -10.255 12.423 1.00 6.64 110 ILE A CA 1
ATOM 704 C C . ILE A 1 88 ? -3.571 -10.265 13.634 1.00 6.52 110 ILE A C 1
ATOM 705 O O . ILE A 1 88 ? -3.611 -11.192 14.449 1.00 6.89 110 ILE A O 1
ATOM 710 N N . LEU A 1 89 ? -2.760 -9.223 13.777 1.00 6.28 111 LEU A N 1
ATOM 711 C CA . LEU A 1 89 ? -1.937 -9.067 14.973 1.00 6.59 111 LEU A CA 1
ATOM 712 C C . LEU A 1 89 ? -2.871 -8.800 16.138 1.00 6.31 111 LEU A C 1
ATOM 713 O O . LEU A 1 89 ? -3.699 -7.878 16.111 1.00 6.50 111 LEU A O 1
ATOM 718 N N . VAL A 1 90 ? -2.702 -9.598 17.211 1.00 6.38 112 VAL A N 1
ATOM 719 C CA . VAL A 1 90 ? -3.551 -9.460 18.392 1.00 6.49 112 VAL A CA 1
ATOM 720 C C . VAL A 1 90 ? -2.822 -8.750 19.497 1.00 6.48 112 VAL A C 1
ATOM 721 O O . VAL A 1 90 ? -3.346 -7.786 20.037 1.00 7.07 112 VAL A O 1
ATOM 725 N N . THR A 1 91 ? -1.612 -9.203 19.849 1.00 6.66 113 THR A N 1
ATOM 726 C CA . THR A 1 91 ? -0.922 -8.687 21.007 1.00 6.94 113 THR A CA 1
ATOM 727 C C . THR A 1 91 ? 0.418 -8.133 20.626 1.00 6.38 113 THR A C 1
ATOM 728 O O . THR A 1 91 ? 1.286 -8.863 20.145 1.00 6.88 113 THR A O 1
ATOM 732 N N . SER A 1 92 ? 0.628 -6.856 20.901 1.00 5.87 114 SER A N 1
ATOM 733 C CA . SER A 1 92 ? 1.900 -6.215 20.670 1.00 5.68 114 SER A CA 1
ATOM 734 C C . SER A 1 92 ? 2.066 -5.089 21.647 1.00 5.39 114 SER A C 1
ATOM 735 O O . SER A 1 92 ? 1.094 -4.402 21.940 1.00 5.75 114 SER A O 1
ATOM 738 N N . ASN A 1 93 ? 3.287 -4.872 22.096 1.00 5.23 115 ASN A N 1
ATOM 739 C CA . ASN A 1 93 ? 3.531 -3.704 22.951 1.00 5.32 115 ASN A CA 1
ATOM 740 C C . ASN A 1 93 ? 3.558 -2.412 22.153 1.00 5.46 115 ASN A C 1
ATOM 741 O O . ASN A 1 93 ? 3.384 -1.339 22.734 1.00 5.58 115 ASN A O 1
ATOM 746 N N . THR A 1 94 ? 3.920 -2.481 20.861 1.00 5.69 116 THR A N 1
ATOM 747 C CA . THR A 1 94 ? 4.405 -1.365 20.080 1.00 5.80 116 THR A CA 1
ATOM 748 C C . THR A 1 94 ? 3.448 -0.885 19.005 1.00 5.61 116 THR A C 1
ATOM 749 O O . THR A 1 94 ? 2.469 -1.546 18.664 1.00 5.63 116 THR A O 1
ATOM 753 N N . SER A 1 95 ? 3.706 0.341 18.498 1.00 5.68 117 SER A N 1
ATOM 754 C CA . SER A 1 95 ? 2.737 1.044 17.684 1.00 5.91 117 SER A CA 1
ATOM 755 C C . SER A 1 95 ? 3.118 1.289 16.232 1.00 5.87 117 SER A C 1
ATOM 756 O O . SER A 1 95 ? 2.295 1.803 15.486 1.00 6.47 117 SER A O 1
ATOM 759 N N . HIS A 1 96 ? 4.350 0.957 15.831 1.00 5.94 118 HIS A N 1
ATOM 760 C CA . HIS A 1 96 ? 4.848 1.307 14.509 1.00 6.16 118 HIS A CA 1
ATOM 761 C C . HIS A 1 96 ? 5.032 0.089 13.643 1.00 5.74 118 HIS A C 1
ATOM 762 O O . HIS A 1 96 ? 5.701 -0.867 13.996 1.00 5.86 118 HIS A O 1
ATOM 769 N N . TYR A 1 97 ? 4.469 0.164 12.445 1.00 5.55 119 TYR A N 1
ATOM 770 C CA . TYR A 1 97 ? 4.465 -0.984 11.538 1.00 5.50 119 TYR A CA 1
ATOM 771 C C . TYR A 1 97 ? 4.743 -0.479 10.133 1.00 5.47 119 TYR A C 1
ATOM 772 O O . TYR A 1 97 ? 5.122 0.684 9.947 1.00 5.85 119 TYR A O 1
ATOM 781 N N . ASP A 1 98 ? 4.553 -1.329 9.117 1.00 5.35 120 ASP A N 1
ATOM 782 C CA . ASP A 1 98 ? 4.483 -0.842 7.758 1.00 5.38 120 ASP A CA 1
ATOM 783 C C . ASP A 1 98 ? 3.017 -0.451 7.538 1.00 5.30 120 ASP A C 1
ATOM 784 O O . ASP A 1 98 ? 2.204 -0.465 8.468 1.00 5.25 120 ASP A O 1
ATOM 789 N N . THR A 1 99 ? 2.647 -0.125 6.282 1.00 5.26 121 THR A N 1
ATOM 790 C CA . THR A 1 99 ? 1.247 0.068 5.992 1.00 5.24 121 THR A CA 1
ATOM 791 C C . THR A 1 99 ? 0.873 -0.630 4.733 1.00 5.08 121 THR A C 1
ATOM 792 O O . THR A 1 99 ? 1.702 -0.849 3.842 1.00 5.54 121 THR A O 1
ATOM 796 N N . TYR A 1 100 ? -0.414 -0.924 4.630 1.00 4.94 122 TYR A N 1
ATOM 797 C CA . TYR A 1 100 ? -1.006 -1.264 3.364 1.00 5.09 122 TYR A CA 1
ATOM 798 C C . TYR A 1 100 ? -1.779 -0.034 2.922 1.00 5.16 122 TYR A C 1
ATOM 799 O O . TYR A 1 100 ? -2.208 0.803 3.724 1.00 5.58 122 TYR A O 1
ATOM 808 N N . CYS A 1 101 ? -1.980 0.056 1.605 1.00 5.29 123 CYS A N 1
ATOM 809 C CA . CYS A 1 101 ? -2.742 1.132 0.973 1.00 5.39 123 CYS A CA 1
ATOM 810 C C . CYS A 1 101 ? -3.608 0.514 -0.105 1.00 5.28 123 CYS A C 1
ATOM 811 O O . CYS A 1 101 ? -3.302 -0.545 -0.637 1.00 5.38 123 CYS A O 1
ATOM 814 N N . PHE A 1 102 ? -4.697 1.186 -0.430 1.00 5.48 124 PHE A N 1
ATOM 815 C CA . PHE A 1 102 ? -5.651 0.761 -1.419 1.00 5.71 124 PHE A CA 1
ATOM 816 C C . PHE A 1 102 ? -5.940 1.893 -2.384 1.00 5.80 124 PHE A C 1
ATOM 817 O O . PHE A 1 102 ? -6.387 2.957 -1.962 1.00 5.72 124 PHE A O 1
ATOM 825 N N . ASN A 1 103 ? -5.687 1.638 -3.655 1.00 6.19 125 ASN A N 1
ATOM 826 C CA A ASN A 1 103 ? -5.901 2.561 -4.759 0.55 6.60 125 ASN A CA 1
ATOM 827 C CA B ASN A 1 103 ? -5.993 2.605 -4.698 0.45 6.59 125 ASN A CA 1
ATOM 828 C C . ASN A 1 103 ? -7.074 2.013 -5.570 1.00 6.70 125 ASN A C 1
ATOM 829 O O . ASN A 1 103 ? -6.868 1.030 -6.286 1.00 6.62 125 ASN A O 1
ATOM 838 N N . ALA A 1 104 ? -8.239 2.631 -5.511 1.00 6.95 126 ALA A N 1
ATOM 839 C CA . ALA A 1 104 ? -9.397 2.149 -6.232 1.00 7.70 126 ALA A CA 1
ATOM 840 C C . ALA A 1 104 ? -9.245 2.165 -7.732 1.00 7.87 126 ALA A C 1
ATOM 841 O O . ALA A 1 104 ? -9.958 1.459 -8.415 1.00 9.55 126 ALA A O 1
ATOM 843 N N . SER A 1 105 ? -8.330 2.989 -8.259 1.00 7.82 127 SER A N 1
ATOM 844 C CA A SER A 1 105 ? -8.100 3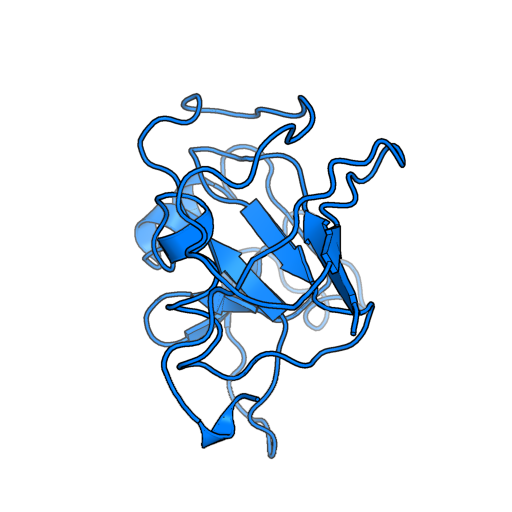.103 -9.697 0.55 7.99 127 SER A CA 1
ATOM 845 C CA B SER A 1 105 ? -8.157 3.067 -9.709 0.45 8.01 127 SER A CA 1
ATOM 846 C C . SER A 1 105 ? -7.110 2.097 -10.266 1.00 7.98 127 SER A C 1
ATOM 847 O O . SER A 1 105 ? -6.889 2.091 -11.489 1.00 8.49 127 SER A O 1
ATOM 852 N N . ALA A 1 106 ? -6.496 1.273 -9.411 1.00 7.57 128 ALA A N 1
ATOM 853 C CA . ALA A 1 106 ? -5.562 0.280 -9.861 1.00 7.48 128 ALA A CA 1
ATOM 854 C C . ALA A 1 106 ? -6.330 -0.836 -10.578 1.00 7.27 128 ALA A C 1
ATOM 855 O O . ALA A 1 106 ? -7.552 -0.940 -10.490 1.00 7.45 128 ALA A O 1
ATOM 857 N N . PRO A 1 107 ? -5.610 -1.727 -11.254 1.00 7.53 129 PRO A N 1
ATOM 858 C CA . PRO A 1 107 ? -6.283 -2.852 -11.923 1.00 7.29 129 PRO A CA 1
ATOM 859 C C . PRO A 1 107 ? -6.980 -3.797 -10.949 1.00 6.85 129 PRO A C 1
ATOM 860 O O . PRO A 1 107 ? -6.626 -3.860 -9.770 1.00 6.75 129 PRO A O 1
ATOM 864 N N . PRO A 1 108 ? -7.930 -4.579 -11.437 1.00 6.82 130 PRO A N 1
ATOM 865 C CA . PRO A 1 108 ? -8.713 -5.409 -10.517 1.00 6.89 130 PRO A CA 1
ATOM 866 C C . PRO A 1 108 ? -7.975 -6.591 -9.937 1.00 6.75 130 PRO A C 1
ATOM 867 O O . PRO A 1 108 ? -8.406 -7.101 -8.887 1.00 6.82 130 PRO A O 1
ATOM 871 N N . GLU A 1 109 ? -6.949 -7.098 -10.631 1.00 7.03 131 GLU A N 1
ATOM 872 C CA . GLU A 1 109 ? -6.313 -8.312 -10.148 1.00 7.52 131 GLU A CA 1
ATOM 873 C C . GLU A 1 109 ? -4.849 -8.029 -9.859 1.00 6.96 131 GLU A C 1
ATOM 874 O O . GLU A 1 109 ? -4.563 -7.040 -9.179 1.00 7.08 131 GLU A O 1
ATOM 880 N N . GLU A 1 110 ? -3.918 -8.863 -10.295 1.00 7.28 132 GLU A N 1
ATOM 881 C CA . GLU A 1 110 ? -2.506 -8.650 -10.002 1.00 7.54 132 GLU A CA 1
ATOM 882 C C . GLU A 1 110 ? -1.933 -7.600 -10.911 1.00 7.34 132 GLU A C 1
ATOM 883 O O . GLU A 1 110 ? -2.027 -7.757 -12.129 1.00 8.21 132 GLU A O 1
ATOM 889 N N . ASP A 1 111 ? -1.374 -6.558 -10.343 1.00 6.81 133 ASP A N 1
ATOM 890 C CA . ASP A 1 111 ? -0.670 -5.538 -11.070 1.00 6.60 133 ASP A CA 1
ATOM 891 C C . ASP A 1 111 ? 0.739 -5.452 -10.547 1.00 6.40 133 ASP A C 1
ATOM 892 O O . ASP A 1 111 ? 0.999 -4.772 -9.547 1.00 6.37 133 ASP A O 1
ATOM 897 N N . CYS A 1 112 ? 1.661 -6.148 -11.207 1.00 6.38 134 CYS A N 1
ATOM 898 C CA . CYS A 1 112 ? 3.049 -6.132 -10.809 1.00 6.60 134 CYS A CA 1
ATOM 899 C C . CYS A 1 112 ? 3.897 -5.242 -11.677 1.00 6.84 134 CYS A C 1
ATOM 900 O O . CYS A 1 112 ? 5.104 -5.460 -11.819 1.00 7.42 134 CYS A O 1
ATOM 903 N N . THR A 1 113 ? 3.281 -4.194 -12.238 1.00 6.93 135 THR A N 1
ATOM 904 C CA . THR A 1 113 ? 4.060 -3.125 -12.813 1.00 6.91 135 THR A CA 1
ATOM 905 C C . THR A 1 113 ? 4.613 -2.295 -11.634 1.00 6.66 135 THR A C 1
ATOM 906 O O . THR A 1 113 ? 4.128 -2.371 -10.488 1.00 7.22 135 THR A O 1
ATOM 910 N N . SER A 1 114 ? 5.611 -1.491 -11.936 1.00 6.49 136 SER A N 1
ATOM 911 C CA . SER A 1 114 ? 6.205 -0.630 -10.942 1.00 6.72 136 SER A CA 1
ATOM 912 C C . SER A 1 114 ? 5.411 0.644 -10.739 1.00 7.02 136 SER A C 1
ATOM 913 O O . SER A 1 114 ? 4.614 1.083 -11.577 1.00 7.99 136 SER A O 1
ATOM 916 N N . VAL A 1 115 ? 5.653 1.239 -9.568 1.00 7.51 137 VAL A N 1
ATOM 917 C CA . VAL A 1 115 ? 5.076 2.523 -9.191 1.00 7.96 137 VAL A CA 1
ATOM 918 C C . VAL A 1 115 ? 6.057 3.604 -9.618 1.00 8.24 137 VAL A C 1
ATOM 919 O O . VAL A 1 115 ? 7.252 3.539 -9.294 1.00 8.54 137 VAL A O 1
ATOM 923 N N . THR A 1 116 ? 5.558 4.558 -10.400 1.00 9.40 138 THR A N 1
ATOM 924 C CA . THR A 1 116 ? 6.384 5.582 -11.032 1.00 10.50 138 THR A CA 1
ATOM 925 C C . THR A 1 116 ? 5.949 6.992 -10.691 1.00 10.76 138 THR A C 1
ATOM 926 O O . THR A 1 116 ? 6.341 7.930 -11.396 1.00 12.18 138 THR A O 1
ATOM 930 N N . ASP A 1 117 ? 5.151 7.166 -9.639 1.00 11.09 139 ASP A N 1
ATOM 931 C CA A ASP A 1 117 ? 4.752 8.493 -9.208 0.50 11.53 139 ASP A CA 1
ATOM 932 C CA B ASP A 1 117 ? 4.660 8.480 -9.247 0.50 11.48 139 ASP A CA 1
ATOM 933 C C . ASP A 1 117 ? 4.245 8.457 -7.783 1.00 11.24 139 ASP A C 1
ATOM 934 O O . ASP A 1 117 ? 3.993 7.383 -7.230 1.00 11.58 139 ASP A O 1
ATOM 943 N N . LEU A 1 118 ? 4.137 9.633 -7.170 1.00 11.41 140 LEU A N 1
ATOM 944 C CA . LEU A 1 118 ? 3.622 9.814 -5.821 1.00 11.23 140 LEU A CA 1
ATOM 945 C C . LEU A 1 118 ? 2.682 10.985 -6.060 1.00 10.82 140 LEU A C 1
ATOM 946 O O . LEU A 1 118 ? 3.060 12.149 -5.950 1.00 11.91 140 LEU A O 1
ATOM 951 N N . PRO A 1 119 ? 1.470 10.698 -6.548 1.00 10.39 141 PRO A N 1
ATOM 952 C CA . PRO A 1 119 ? 0.668 11.751 -7.186 1.00 10.56 141 PRO A CA 1
ATOM 953 C C . PRO A 1 119 ? 0.080 12.809 -6.304 1.00 10.23 141 PRO A C 1
ATOM 954 O O . PRO A 1 119 ? -0.262 13.886 -6.805 1.00 11.11 141 PRO A O 1
ATOM 958 N N . ASN A 1 120 ? -0.048 12.526 -5.032 1.00 9.71 142 ASN A N 1
ATOM 959 C CA . ASN A 1 120 ? -0.723 13.428 -4.131 1.00 9.77 142 ASN A CA 1
ATOM 960 C C . ASN A 1 120 ? 0.110 13.854 -2.961 1.00 9.82 142 ASN A C 1
ATOM 961 O O . ASN A 1 120 ? -0.435 14.253 -1.933 1.00 10.28 142 ASN A O 1
ATOM 966 N N . SER A 1 121 ? 1.446 13.806 -3.103 1.00 9.83 143 SER A N 1
ATOM 967 C CA . SER A 1 121 ? 2.286 14.395 -2.078 1.00 9.77 143 SER A CA 1
ATOM 968 C C . SER A 1 121 ? 2.137 15.912 -2.159 1.00 9.10 143 SER A C 1
ATOM 969 O O . SER A 1 121 ? 1.716 16.480 -3.190 1.00 9.10 143 SER A O 1
ATOM 972 N N . PHE A 1 122 ? 2.457 16.544 -1.064 1.00 8.58 144 PHE A N 1
ATOM 973 C CA A PHE A 1 122 ? 2.340 17.987 -1.036 0.50 8.44 144 PHE A CA 1
ATOM 974 C CA B PHE A 1 122 ? 2.353 17.977 -0.902 0.50 8.69 144 PHE A CA 1
ATOM 975 C C . PHE A 1 122 ? 3.717 18.625 -1.025 1.00 8.67 144 PHE A C 1
ATOM 976 O O . PHE A 1 122 ? 4.747 17.941 -0.982 1.00 8.98 144 PHE A O 1
ATOM 991 N N . ASP A 1 123 ? 3.743 19.957 -1.140 1.00 8.68 145 ASP A N 1
ATOM 992 C CA . ASP A 1 123 ? 5.007 20.664 -1.155 1.00 8.64 145 ASP A CA 1
ATOM 993 C C . ASP A 1 123 ? 5.743 20.389 0.172 1.00 8.77 145 ASP A C 1
ATOM 994 O O . ASP A 1 123 ? 5.105 20.366 1.231 1.00 9.35 145 ASP A O 1
ATOM 999 N N . GLY A 1 124 ? 7.046 20.244 0.108 1.00 8.89 146 GLY A N 1
ATOM 1000 C CA . GLY A 1 124 ? 7.820 20.037 1.313 1.00 9.67 146 GLY A CA 1
ATOM 1001 C C . GLY A 1 124 ? 9.267 19.819 1.005 1.00 10.21 146 GLY A C 1
ATOM 1002 O O . GLY A 1 124 ? 9.669 19.783 -0.149 1.00 10.15 146 GLY A O 1
ATOM 1003 N N . PRO A 1 125 ? 10.049 19.589 2.048 1.00 10.53 147 PRO A N 1
ATOM 1004 C CA . PRO A 1 125 ? 11.500 19.579 1.886 1.00 11.00 147 PRO A CA 1
ATOM 1005 C C . PRO A 1 125 ? 12.146 18.209 1.768 1.00 10.75 147 PRO A C 1
ATOM 1006 O O . PRO A 1 125 ? 13.369 18.131 1.632 1.00 11.72 147 PRO A O 1
ATOM 1010 N N . VAL A 1 126 ? 11.369 17.138 1.866 1.00 10.22 148 VAL A N 1
ATOM 1011 C CA . VAL A 1 126 ? 11.930 15.790 1.923 1.00 9.98 148 VAL A CA 1
ATOM 1012 C C . VAL A 1 126 ? 12.115 15.210 0.552 1.00 9.83 148 VAL A C 1
ATOM 1013 O O . VAL A 1 126 ? 11.224 15.308 -0.275 1.00 9.80 148 VAL A O 1
ATOM 1017 N N . THR A 1 127 ? 13.244 14.532 0.312 1.00 9.77 149 THR A N 1
ATOM 1018 C CA . THR A 1 127 ? 13.381 13.764 -0.922 1.00 9.86 149 THR A CA 1
ATOM 1019 C C . THR A 1 127 ? 12.753 12.409 -0.642 1.00 8.98 149 THR A C 1
ATOM 1020 O O . THR A 1 127 ? 13.246 11.658 0.193 1.00 9.14 149 THR A O 1
ATOM 1024 N N . ILE A 1 128 ? 11.629 12.150 -1.267 1.00 8.32 150 ILE A N 1
ATOM 1025 C CA . ILE A 1 128 ? 10.882 10.920 -1.068 1.00 8.07 150 ILE A CA 1
ATOM 1026 C C . ILE A 1 128 ? 11.161 10.032 -2.252 1.00 7.72 150 ILE A C 1
ATOM 1027 O O . ILE A 1 128 ? 10.928 10.421 -3.394 1.00 8.22 150 ILE A O 1
ATOM 1032 N N . THR A 1 129 ? 11.684 8.833 -1.991 1.00 7.33 151 THR A N 1
ATOM 1033 C CA . THR A 1 129 ? 12.008 7.905 -3.051 1.00 7.31 151 THR A CA 1
ATOM 1034 C C . THR A 1 129 ? 11.145 6.686 -2.952 1.00 7.08 151 THR A C 1
ATOM 1035 O O . THR A 1 129 ? 11.155 5.996 -1.926 1.00 7.43 151 THR A O 1
ATOM 1039 N N . ILE A 1 130 ? 10.415 6.425 -4.009 1.00 6.99 152 ILE A N 1
ATOM 1040 C CA A ILE A 1 130 ? 9.640 5.201 -4.134 0.55 7.01 152 ILE A CA 1
ATOM 1041 C CA B ILE A 1 130 ? 9.643 5.213 -4.141 0.45 6.87 152 ILE A CA 1
ATOM 1042 C C . ILE A 1 130 ? 10.610 4.170 -4.685 1.00 6.64 152 ILE A C 1
ATOM 1043 O O . ILE A 1 130 ? 11.223 4.380 -5.747 1.00 7.01 152 ILE A O 1
ATOM 1052 N N . VAL A 1 131 ? 10.737 3.050 -3.982 1.00 6.16 153 VAL A N 1
ATOM 1053 C CA . VAL A 1 131 ? 11.616 1.963 -4.355 1.00 6.07 153 VAL A CA 1
ATOM 1054 C C . VAL A 1 131 ? 10.755 0.755 -4.687 1.00 5.64 153 VAL A C 1
ATOM 1055 O O . VAL A 1 131 ? 10.025 0.237 -3.835 1.00 5.81 153 VAL A O 1
ATOM 1059 N N . ASN A 1 132 ? 10.800 0.314 -5.923 1.00 5.60 154 ASN A N 1
ATOM 1060 C CA . ASN A 1 132 ? 10.072 -0.879 -6.339 1.00 5.65 154 ASN A CA 1
ATOM 1061 C C . ASN A 1 132 ? 10.842 -2.110 -5.997 1.00 5.60 154 ASN A C 1
ATOM 1062 O O . ASN A 1 132 ? 12.060 -2.048 -5.756 1.00 5.87 154 ASN A O 1
ATOM 1067 N N . ARG A 1 133 ? 10.165 -3.260 -5.997 1.00 5.91 155 ARG A N 1
ATOM 1068 C CA A ARG A 1 133 ? 10.837 -4.513 -5.690 0.60 6.06 155 ARG A CA 1
ATOM 1069 C CA B ARG A 1 133 ? 10.847 -4.509 -5.688 0.40 5.99 155 ARG A CA 1
ATOM 1070 C C . ARG A 1 133 ? 11.904 -4.845 -6.732 1.00 5.77 155 ARG A C 1
ATOM 1071 O O . ARG A 1 133 ? 12.921 -5.442 -6.413 1.00 5.84 155 ARG A O 1
ATOM 1086 N N . ASP A 1 134 ? 11.684 -4.415 -7.994 1.00 5.57 156 ASP A N 1
ATOM 1087 C CA . ASP A 1 134 ? 12.689 -4.599 -9.035 1.00 5.55 156 ASP A CA 1
ATOM 1088 C C . ASP A 1 134 ? 13.774 -3.530 -8.992 1.00 5.59 156 ASP A C 1
ATOM 1089 O O . ASP A 1 134 ? 14.630 -3.510 -9.880 1.00 5.80 156 ASP A O 1
ATOM 1094 N N . GLY A 1 135 ? 13.795 -2.703 -7.952 1.00 5.70 157 GLY A N 1
ATOM 1095 C CA . GLY A 1 135 ? 14.835 -1.713 -7.731 1.00 6.07 157 GLY A CA 1
ATOM 1096 C C . GLY A 1 135 ? 14.614 -0.385 -8.414 1.00 6.16 157 GLY A C 1
ATOM 1097 O O . GLY A 1 135 ? 15.303 0.593 -8.108 1.00 6.56 157 GLY A O 1
ATOM 1098 N N . THR A 1 136 ? 13.681 -0.326 -9.368 1.00 6.19 158 THR A N 1
ATOM 1099 C CA . THR A 1 136 ? 13.420 0.940 -10.049 1.00 6.62 158 THR A CA 1
ATOM 1100 C C . THR A 1 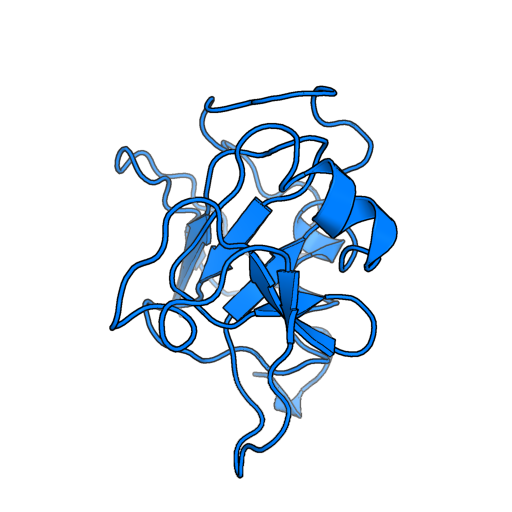136 ? 12.898 1.948 -9.057 1.00 6.46 158 THR A C 1
ATOM 1101 O O . THR A 1 136 ? 12.136 1.616 -8.143 1.00 6.28 158 THR A O 1
ATOM 1105 N N . ARG A 1 137 ? 13.321 3.187 -9.246 1.00 6.77 159 ARG A N 1
ATOM 1106 C CA A ARG A 1 137 ? 13.019 4.254 -8.314 0.30 7.13 159 ARG A CA 1
ATOM 1107 C CA B ARG A 1 137 ? 13.020 4.253 -8.311 0.70 7.03 159 ARG A CA 1
ATOM 1108 C C . ARG A 1 137 ? 12.416 5.470 -8.934 1.00 7.30 159 ARG A C 1
ATOM 1109 O O . ARG A 1 137 ? 12.712 5.792 -10.087 1.00 8.05 159 ARG A O 1
ATOM 1124 N N . TYR A 1 138 ? 11.609 6.159 -8.148 1.00 7.75 160 TYR A N 1
ATOM 1125 C CA . TYR A 1 138 ? 11.015 7.428 -8.531 1.00 8.34 160 TYR A CA 1
ATOM 1126 C C . TYR A 1 138 ? 11.195 8.329 -7.313 1.00 8.42 160 TYR A C 1
ATOM 1127 O O . TYR A 1 138 ? 10.762 7.961 -6.225 1.00 9.09 160 TYR A O 1
ATOM 1136 N N . SER A 1 139 ? 11.787 9.485 -7.503 1.00 9.18 161 SER A N 1
ATOM 1137 C CA . SER A 1 139 ? 12.000 10.398 -6.394 1.00 9.59 161 SER A CA 1
ATOM 1138 C C . SER A 1 139 ? 11.370 11.730 -6.662 1.00 9.93 161 SER A C 1
ATOM 1139 O O . SER A 1 139 ? 11.340 12.206 -7.802 1.00 10.41 161 SER A O 1
ATOM 1142 N N . LYS A 1 140 ? 10.908 12.358 -5.591 1.00 10.07 162 LYS A N 1
ATOM 1143 C CA A LYS A 1 140 ? 10.364 13.708 -5.689 0.65 10.55 162 LYS A CA 1
ATOM 1144 C CA B LYS A 1 140 ? 10.215 13.633 -5.655 0.35 10.23 162 LYS A CA 1
ATOM 1145 C C . LYS A 1 140 ? 10.499 14.389 -4.358 1.00 10.39 162 LYS A C 1
ATOM 1146 O O . LYS A 1 140 ? 10.469 13.760 -3.300 1.00 11.08 162 LYS A O 1
ATOM 1157 N N . LYS A 1 141 ? 10.646 15.700 -4.414 1.00 10.25 163 LYS A N 1
ATOM 1158 C CA . LYS A 1 141 ? 10.762 16.505 -3.216 1.00 10.01 163 LYS A CA 1
ATOM 1159 C C . LYS A 1 141 ? 9.342 16.810 -2.747 1.00 9.30 163 LYS A C 1
ATOM 1160 O O . LYS A 1 141 ? 8.512 17.238 -3.544 1.00 9.94 163 LYS A O 1
ATOM 1166 N N . GLY A 1 142 ? 9.057 16.578 -1.478 1.00 8.80 164 GLY A N 1
ATOM 1167 C CA . GLY A 1 142 ? 7.741 16.897 -0.95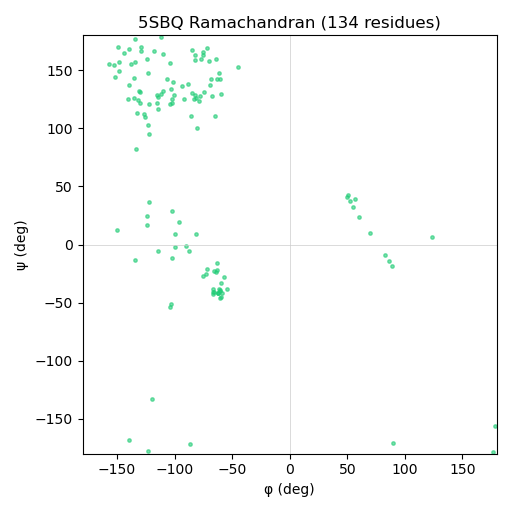6 1.00 8.61 164 GLY A CA 1
ATOM 1168 C C . GLY A 1 142 ? 7.588 16.518 0.484 1.00 8.34 164 GLY A C 1
ATOM 1169 O O . GLY A 1 142 ? 8.558 16.460 1.234 1.00 8.43 164 GLY A O 1
ATOM 1170 N N . GLU A 1 143 ? 6.357 16.319 0.861 1.00 8.62 165 GLU A N 1
ATOM 1171 C CA . GLU A 1 143 ? 6.016 15.897 2.195 1.00 8.89 165 GLU A CA 1
ATOM 1172 C C . GLU A 1 143 ? 4.653 15.228 2.080 1.00 8.99 165 GLU A C 1
ATOM 1173 O O . GLU A 1 143 ? 3.886 15.507 1.160 1.00 9.21 165 GLU A O 1
ATOM 1179 N N . TYR A 1 144 ? 4.344 14.336 3.002 1.00 9.33 166 TYR A N 1
ATOM 1180 C CA . TYR A 1 144 ? 3.030 13.723 3.090 1.00 9.76 166 TYR A CA 1
ATOM 1181 C C . TYR A 1 144 ? 2.505 13.706 4.521 1.00 10.01 166 TYR A C 1
ATOM 1182 O O . TYR A 1 144 ? 1.312 13.483 4.701 1.00 10.07 166 TYR A O 1
ATOM 1191 N N . ARG A 1 145 ? 3.353 13.970 5.527 1.00 10.74 167 ARG A N 1
ATOM 1192 C CA . ARG A 1 145 ? 2.948 13.868 6.923 1.00 11.57 167 ARG A CA 1
ATOM 1193 C C . ARG A 1 145 ? 2.250 15.116 7.355 1.00 12.55 167 ARG A C 1
ATOM 1194 O O . ARG A 1 145 ? 2.813 16.202 7.230 1.00 14.56 167 ARG A O 1
ATOM 1202 N N . THR A 1 146 ? 1.047 14.986 7.881 1.00 12.85 168 THR A N 1
ATOM 1203 C CA . THR A 1 146 ? 0.280 16.135 8.349 1.00 14.09 168 THR A CA 1
ATOM 1204 C C . THR A 1 146 ? 0.310 16.275 9.866 1.00 14.37 168 THR A C 1
ATOM 1205 O O . THR A 1 146 ? -0.144 17.299 10.369 1.00 16.62 168 THR A O 1
ATOM 1209 N N . HIS A 1 147 ? 0.794 15.253 10.608 1.00 15.24 169 HIS A N 1
ATOM 1210 C CA . HIS A 1 147 ? 0.852 15.277 12.068 1.00 16.07 169 HIS A CA 1
ATOM 1211 C C . HIS A 1 147 ? 2.291 15.518 12.485 1.00 17.23 169 HIS A C 1
ATOM 1212 O O . HIS A 1 147 ? 3.163 14.748 12.129 1.00 17.61 169 HIS A O 1
ATOM 1219 N N . GLN A 1 148 ? 2.553 16.599 13.226 1.00 19.54 170 GLN A N 1
ATOM 1220 C CA . GLN A 1 148 ? 3.914 16.933 13.648 1.00 21.23 170 GLN A CA 1
ATOM 1221 C C . GLN A 1 148 ? 4.634 15.808 14.391 1.00 21.26 170 GLN A C 1
ATOM 1222 O O . GLN A 1 148 ? 5.822 15.581 14.154 1.00 21.71 170 GLN A O 1
ATOM 1228 N N . GLU A 1 149 ? 3.909 15.061 15.241 1.00 21.78 171 GLU A N 1
ATOM 1229 C CA . GLU A 1 149 ? 4.501 13.957 16.001 1.00 21.62 171 GLU A CA 1
ATOM 1230 C C . GLU A 1 149 ? 5.036 12.826 15.129 1.00 20.23 171 GLU A C 1
ATOM 1231 O O . GLU A 1 149 ? 5.836 12.025 15.607 1.00 21.00 171 GLU A O 1
ATOM 1237 N N . ASP A 1 150 ? 4.635 12.773 13.848 1.00 18.39 172 ASP A N 1
ATOM 1238 C CA . ASP A 1 150 ? 5.175 11.787 12.923 1.00 18.14 172 ASP A CA 1
ATOM 1239 C C . ASP A 1 150 ? 6.414 12.276 12.190 1.00 19.56 172 ASP A C 1
ATOM 1240 O O . ASP A 1 150 ? 6.920 11.537 11.366 1.00 20.68 172 ASP A O 1
ATOM 1245 N N . ILE A 1 151 ? 6.868 13.506 12.421 1.00 20.97 173 ILE A N 1
ATOM 1246 C CA . ILE A 1 151 ? 8.019 14.056 11.718 1.00 21.44 173 ILE A CA 1
ATOM 1247 C C . ILE A 1 151 ? 9.251 14.096 12.599 1.00 22.50 173 ILE A C 1
ATOM 1248 O O . ILE A 1 151 ? 9.164 14.575 13.727 1.00 24.07 173 ILE A O 1
#

InterPro domains:
  IPR000538 Link domain [PF00193] (34-122)
  IPR000538 Link domain [PR01265] (43-55)
  IPR000538 Link domain [PR01265] (71-84)
  IPR000538 Link domain [PR01265] (88-99)
  IPR000538 Link domain [PR01265] (117-126)
  IPR000538 Link domain [PS01241] (55-99)
  IPR000538 Link domain [PS50963] (34-123)
  IPR000538 Link domain [SM00445] (32-123)
  IPR001231 CD44 antigen [PR00658] (25-44)
  IPR001231 CD44 antigen [PR00658] (75-95)
  IPR001231 CD44 antigen [PR00658] (117-137)
  IPR001231 CD44 antigen [PR00658] (152-171)
  IPR001231 CD44 antigen [PR00658] (668-687)
  IPR001231 CD44 antigen [PR00658] (688-710)
  IPR001231 CD44 antigen [PR00658] (712-731)
  IPR001231 CD44 antigen [PR00658] (758-777)
  IPR016186 C-type lectin-like/link domain superfamily [G3DSA:3.10.100.10] (34-126)
  IPR016187 C-type lectin fold [SSF56436] (23-170)
  IPR043210 CD44 antigen-like [PTHR10225] (1-778)

GO terms:
  GO:0005902 microvillus (C, IDA)
  GO:0005886 plasma membrane (C, EXP)
  GO:0005515 protein binding (F, IPI)
  GO:0005886 plasma membrane (C, IDA)
  GO:0009897 external side of plasma membrane (C, IDA)
  GO:0009986 cell surface (C, IDA)
  GO:0016323 basolateral plasma membrane (C, IDA)
  GO:0038024 cargo receptor activity (F, IDA)
  GO:0016055 Wnt signaling pathway (P, IDA)
  GO:0030214 hyaluronan catabolic process (P, IDA)
  GO:00068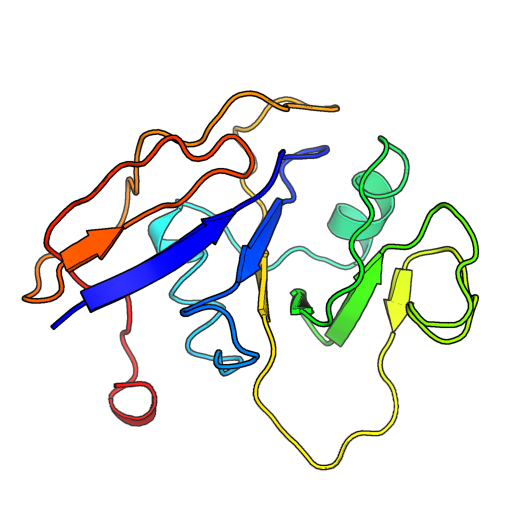98 receptor-mediated endocytosis (P, IDA)
  GO:0010628 positive regulation of gene expression (P, IGI)
  GO:0001658 branching involved in ureteric bud morphogenesis (P, IMP)
  GO:0002246 wound healing involved in inflammatory response (P, IMP)
  GO:0005540 hyaluronic acid binding (F, IMP)
  GO:0038024 cargo receptor activity (F, IMP)
  GO:0030214 hyaluronan catabolic process (P, IMP)
  GO:0060442 branching involved in prostate gland morphogenesis (P, IMP)
  GO:0006898 receptor-mediated endocytosis (P, IMP)
  GO:0002906 negative regulation of mature B cell apoptotic process (P, IDA)

Secondary structure (DSSP, 8-state):
-EEEEEE--EETTEEEEEETTSS-B-HHHHHHHHHHTT-BPPPHHHHHHHHHTT---SS-EE-SSSEEEEESS-BTTBGGG--EEEEP---S---BEEEEE-TTS-SSEE-SPP---TT-EEEEEEEEEEETTS-EEEEEEE---SGGG-

Nearest PDB structures (foldseek):
  2jcp-assembly1_A  TM=1.005E+00  e=1.335E-31  Mus musculus
  5bzc-assembly1_A  TM=1.005E+00  e=1.694E-31  Mus musculus
  5bzf-assembly1_A  TM=1.003E+00  e=3.073E-31  Mus musculus
  4pz4-assembly2_B  TM=9.846E-01  e=3.321E-27  Homo sapiens
  2i83-assembly1_A  TM=7.575E-01  e=1.900E-19  Homo sapiens

Foldseek 3Di:
DEKEWEWFWAFQQKIWTDIPPDQQAFPQRQQLQLVLQVWGQADLVSVQNSLVLPDFDQWWADHVPFTWTAADAQDCNRLNRDHGTRTDDDDPDGGTIHMIGDNPDDRGTGGDDDADRRRFAAAAYWYWYAYPVGDIHTDGGHRRPDPVSD

Sequence (150 aa):
NQIDLNVTCRYAGVFHVEKKNGRYSISRTEEAADLLCQAFNSTLLPTMDQMKLALLSKGFETCRYGFIEEGNVVIPRIHPNAICAANHTGVYILVTSNTSHYDTYCFNNASSAPPEEDCTSVTDDLPNSFFDGPVTITIIVNRRDGTRRYSKKKGEYRTHQEDI

B-factor: mean 11.96, std 9.18, range [4.94, 94.55]